Protein AF-A0A5K0Y2G5-F1 (afdb_monomer)

Mean predicted aligned error: 12.76 Å

Sequence (50 aa):
MASSIAHITSNQKFPYPSTLNVDNFVSVKLSQTNFLLWKTQVLCLIESQH

Secondary structure (DSSP, 8-state):
-----------------TT--GGGT--S---TTTHHHHHHHHHHHHHTT-

Structure (mmCIF, N/CA/C/O backbone):
data_AF-A0A5K0Y2G5-F1
#
_entry.id   AF-A0A5K0Y2G5-F1
#
loop_
_atom_site.group_PDB
_atom_site.id
_atom_site.type_symbol
_atom_site.label_atom_id
_atom_site.label_alt_id
_atom_site.label_comp_id
_atom_site.label_asym_id
_atom_site.label_entity_id
_atom_site.label_seq_id
_atom_site.pdbx_PDB_ins_code
_atom_site.Cartn_x
_atom_site.Cartn_y
_atom_site.Cartn_z
_atom_site.occupancy
_atom_site.B_iso_or_equiv
_atom_site.auth_seq_id
_atom_site.auth_comp_id
_atom_site.auth_asym_id
_atom_site.auth_atom_id
_atom_site.pdbx_PDB_model_num
ATOM 1 N N . MET A 1 1 ? 19.094 40.970 -35.963 1.00 51.72 1 MET A N 1
ATOM 2 C CA . MET A 1 1 ? 19.161 40.544 -34.550 1.00 51.72 1 MET A CA 1
ATOM 3 C C . MET A 1 1 ? 17.752 40.608 -33.989 1.00 51.72 1 MET A C 1
ATOM 5 O O . MET A 1 1 ? 17.276 41.697 -33.713 1.00 51.72 1 MET A O 1
ATOM 9 N N . ALA A 1 2 ? 17.053 39.477 -33.921 1.00 37.62 2 ALA A N 1
ATOM 10 C CA . ALA A 1 2 ? 15.748 39.385 -33.275 1.00 37.62 2 ALA A CA 1
ATOM 11 C C . ALA A 1 2 ? 15.810 38.209 -32.300 1.00 37.62 2 ALA A C 1
ATOM 13 O O . ALA A 1 2 ? 16.048 37.069 -32.695 1.00 37.62 2 ALA A O 1
ATOM 14 N N . SER A 1 3 ? 15.701 38.546 -31.020 1.00 51.50 3 SER A N 1
ATOM 15 C CA . SER A 1 3 ? 15.646 37.619 -29.898 1.00 51.50 3 SER A CA 1
ATOM 16 C C . SER A 1 3 ? 14.444 36.691 -30.069 1.00 51.50 3 SER A C 1
ATOM 18 O O . SER A 1 3 ? 13.310 37.161 -30.130 1.00 51.50 3 SER A O 1
ATOM 20 N N . SER A 1 4 ? 14.685 35.385 -30.177 1.00 52.44 4 SER A N 1
ATOM 21 C CA . SER A 1 4 ? 13.617 34.384 -30.137 1.00 52.44 4 SER A CA 1
ATOM 22 C C . SER A 1 4 ? 13.380 34.001 -28.681 1.00 52.44 4 SER A C 1
ATOM 24 O O . SER A 1 4 ? 14.018 33.099 -28.145 1.00 52.44 4 SER A O 1
ATOM 26 N N . ILE A 1 5 ? 12.488 34.741 -28.027 1.00 70.56 5 ILE A N 1
ATOM 27 C CA . ILE A 1 5 ? 11.875 34.335 -26.763 1.00 70.56 5 ILE A CA 1
ATOM 28 C C . ILE A 1 5 ? 10.630 33.530 -27.124 1.00 70.56 5 ILE A C 1
ATOM 30 O O . ILE A 1 5 ? 9.725 34.087 -27.737 1.00 70.56 5 ILE A O 1
ATOM 34 N N . ALA A 1 6 ? 10.624 32.251 -26.741 1.00 52.97 6 ALA A N 1
ATOM 35 C CA . ALA A 1 6 ? 9.491 31.336 -26.524 1.00 52.97 6 ALA A CA 1
ATOM 36 C C . ALA A 1 6 ? 9.946 29.928 -26.951 1.00 52.97 6 ALA A C 1
ATOM 38 O O . ALA A 1 6 ? 10.504 29.752 -28.022 1.00 52.97 6 ALA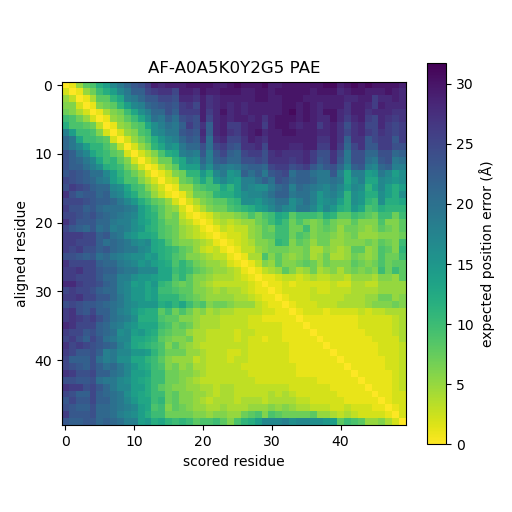 A O 1
ATOM 39 N N . HIS A 1 7 ? 9.801 28.865 -26.171 1.00 47.28 7 HIS A N 1
ATOM 40 C CA . HIS A 1 7 ? 8.655 28.498 -25.359 1.00 47.28 7 HIS A CA 1
ATOM 41 C C . HIS A 1 7 ? 9.191 27.553 -24.272 1.00 47.28 7 HIS A C 1
ATOM 43 O O . HIS A 1 7 ? 9.671 26.463 -24.587 1.00 47.28 7 HIS A O 1
ATOM 49 N N . ILE A 1 8 ? 9.135 27.946 -22.997 1.00 56.59 8 ILE A N 1
ATOM 50 C CA . ILE A 1 8 ? 9.387 27.017 -21.889 1.00 56.59 8 ILE A CA 1
ATOM 51 C C . ILE A 1 8 ? 8.151 26.118 -21.826 1.00 56.59 8 ILE A C 1
ATOM 53 O O . ILE A 1 8 ? 7.187 26.395 -21.115 1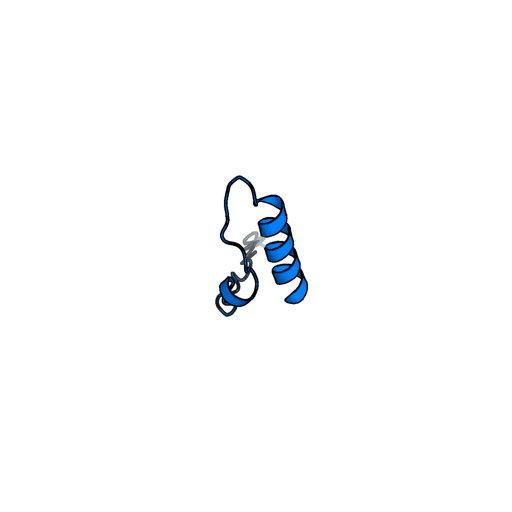.00 56.59 8 ILE A O 1
ATOM 57 N N . THR A 1 9 ? 8.112 25.079 -22.656 1.00 53.75 9 THR A N 1
ATOM 58 C CA . THR A 1 9 ? 7.136 24.008 -22.482 1.00 53.75 9 THR A CA 1
ATOM 59 C C . THR A 1 9 ? 7.591 23.231 -21.259 1.00 53.75 9 THR A C 1
ATOM 61 O O . THR A 1 9 ? 8.411 22.320 -21.335 1.00 53.75 9 THR A O 1
ATOM 64 N N . SER A 1 10 ? 7.085 23.638 -20.095 1.00 57.12 10 SER A N 1
ATOM 65 C CA . SER A 1 10 ? 7.024 22.778 -18.919 1.00 57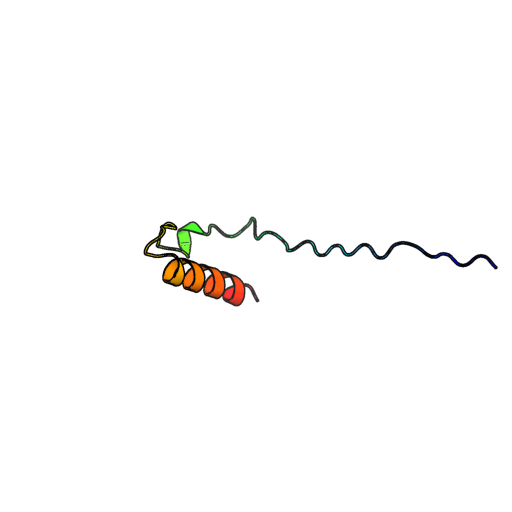.12 10 SER A CA 1
ATOM 66 C C . SER A 1 10 ? 6.129 21.593 -19.281 1.00 57.12 10 SER A C 1
ATOM 68 O O . SER A 1 10 ? 4.946 21.530 -18.960 1.00 57.12 10 SER A O 1
ATOM 70 N N . ASN A 1 11 ? 6.695 20.650 -20.030 1.00 55.91 11 ASN A N 1
ATOM 71 C CA . ASN A 1 11 ? 6.122 19.343 -20.255 1.00 55.91 11 ASN A CA 1
ATOM 72 C C . ASN A 1 11 ? 6.448 18.512 -19.010 1.00 55.91 11 ASN A C 1
ATOM 74 O O . ASN A 1 11 ? 7.077 17.461 -19.094 1.00 55.91 11 ASN A O 1
ATOM 78 N N . GLN A 1 12 ? 6.038 18.994 -17.830 1.00 55.91 12 GLN A N 1
ATOM 79 C CA . GLN A 1 12 ? 5.927 18.168 -16.633 1.00 55.91 12 GLN A CA 1
ATOM 80 C C . GLN A 1 12 ? 4.728 17.242 -16.836 1.00 55.91 12 GLN A C 1
ATOM 82 O O . GLN A 1 12 ? 3.716 17.294 -16.141 1.00 55.91 12 GLN A O 1
ATOM 87 N N . LYS A 1 13 ? 4.834 16.392 -17.858 1.00 52.84 13 LYS A N 1
ATOM 88 C CA . LYS A 1 13 ? 4.041 15.193 -17.969 1.00 52.84 13 LYS A CA 1
ATOM 89 C C . LYS A 1 13 ? 4.540 14.337 -16.825 1.00 52.84 13 LYS A C 1
ATOM 91 O O . LYS A 1 13 ? 5.526 13.635 -16.988 1.00 52.84 13 LYS A O 1
ATOM 96 N N . PHE A 1 14 ? 3.904 14.439 -15.660 1.00 52.56 14 PHE A N 1
ATOM 97 C CA . PHE A 1 14 ? 3.913 13.316 -14.737 1.00 52.56 14 PHE A CA 1
ATOM 98 C C . PHE A 1 14 ? 3.440 12.143 -15.593 1.00 52.56 14 PHE A C 1
ATOM 100 O O . PHE A 1 14 ? 2.300 12.196 -16.077 1.00 52.56 14 PHE A O 1
ATOM 107 N N . PRO A 1 15 ? 4.315 11.182 -15.939 1.00 60.75 15 PRO A N 1
ATOM 108 C CA . PRO A 1 15 ? 3.885 10.051 -16.724 1.00 60.75 15 PRO A CA 1
ATOM 109 C C . PRO A 1 15 ? 2.932 9.324 -15.795 1.00 60.75 15 PRO A C 1
ATOM 111 O O . PRO A 1 15 ? 3.361 8.687 -14.841 1.00 60.75 15 PRO A O 1
ATOM 114 N N . TYR A 1 16 ? 1.629 9.530 -15.987 1.00 54.91 16 TYR A N 1
ATOM 115 C CA . TYR A 1 16 ? 0.631 8.759 -15.274 1.00 54.91 16 TYR A CA 1
ATOM 116 C C . TYR A 1 16 ? 1.005 7.309 -15.568 1.00 54.91 16 TYR A C 1
ATOM 118 O O . TYR A 1 16 ? 1.059 6.967 -16.755 1.00 54.91 16 TYR A O 1
ATOM 126 N N . PRO A 1 17 ? 1.389 6.503 -14.566 1.00 60.88 17 PRO A N 1
ATOM 127 C CA . PRO A 1 17 ? 1.923 5.182 -14.830 1.00 60.88 17 PRO A CA 1
ATOM 128 C C . PRO A 1 17 ? 0.764 4.305 -15.297 1.00 60.88 17 PRO A C 1
ATOM 130 O O . PRO A 1 17 ? 0.091 3.646 -14.514 1.00 60.88 17 PRO A O 1
ATOM 133 N N . SER A 1 18 ? 0.490 4.339 -16.599 1.00 63.81 18 SER A N 1
ATOM 134 C CA . SER A 1 18 ? -0.599 3.608 -17.247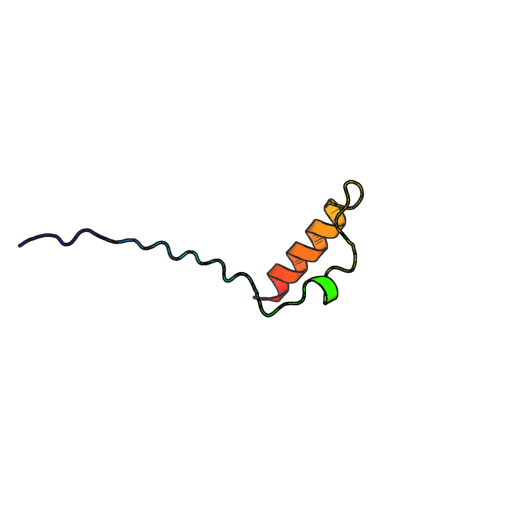 1.00 63.81 18 SER A CA 1
ATOM 135 C C . SER A 1 18 ? -0.308 2.111 -17.360 1.00 63.81 18 SER A C 1
ATOM 137 O O . SER A 1 18 ? -1.167 1.352 -17.792 1.00 63.81 18 SER A O 1
ATOM 139 N N . THR A 1 19 ? 0.899 1.683 -16.983 1.00 66.06 19 THR A N 1
ATOM 140 C CA . THR A 1 19 ? 1.335 0.284 -16.944 1.00 66.06 19 THR A CA 1
ATOM 141 C C . THR A 1 19 ? 1.165 -0.369 -15.571 1.00 66.06 19 THR A C 1
ATOM 143 O O . THR A 1 19 ? 1.294 -1.588 -15.477 1.00 66.06 19 THR A O 1
ATOM 146 N N . LEU A 1 20 ? 0.864 0.392 -14.510 1.00 70.38 20 LEU A N 1
ATOM 147 C CA . LEU A 1 20 ? 0.716 -0.154 -13.159 1.00 70.38 20 LEU A CA 1
ATOM 148 C C . LEU A 1 20 ? -0.748 -0.342 -12.791 1.00 70.38 20 LEU A C 1
ATOM 150 O O . LEU A 1 20 ? -1.495 0.617 -12.599 1.00 70.38 20 LEU A O 1
ATOM 154 N N . ASN A 1 21 ? -1.135 -1.602 -12.612 1.00 74.94 21 ASN A N 1
ATOM 155 C CA . ASN A 1 21 ? -2.403 -1.929 -11.983 1.00 74.94 21 ASN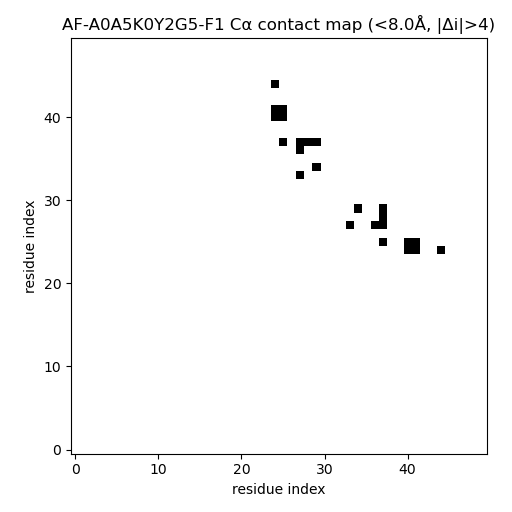 A CA 1
ATOM 156 C C . ASN A 1 21 ? -2.304 -1.648 -10.477 1.00 74.94 21 ASN A C 1
ATOM 158 O O . ASN A 1 21 ? -1.801 -2.480 -9.724 1.00 74.94 21 ASN A O 1
ATOM 162 N N . VAL A 1 22 ? -2.771 -0.474 -10.043 1.00 72.88 22 VAL A N 1
ATOM 163 C CA . VAL A 1 22 ? -2.738 -0.034 -8.632 1.00 72.88 22 VAL A CA 1
ATOM 164 C C . VAL A 1 22 ? -3.444 -1.034 -7.707 1.00 72.88 22 VAL A C 1
ATOM 166 O O . VAL A 1 22 ? -3.022 -1.209 -6.568 1.00 72.88 22 VAL A O 1
ATOM 169 N N . ASP A 1 23 ? -4.448 -1.753 -8.217 1.00 72.56 23 ASP A N 1
ATOM 170 C CA . ASP A 1 23 ? -5.181 -2.807 -7.498 1.00 72.56 23 ASP A CA 1
ATOM 171 C C . ASP A 1 23 ? -4.273 -3.952 -7.004 1.00 72.56 23 ASP A C 1
ATOM 173 O O . ASP A 1 23 ? -4.520 -4.541 -5.957 1.00 72.56 23 ASP A O 1
ATOM 177 N N . ASN A 1 24 ? -3.164 -4.236 -7.701 1.00 74.00 24 ASN A N 1
ATOM 178 C CA . ASN A 1 24 ? -2.221 -5.275 -7.269 1.00 74.00 24 ASN A CA 1
ATOM 179 C C . ASN A 1 24 ? -1.336 -4.834 -6.089 1.00 74.00 24 ASN A C 1
ATOM 181 O O . ASN A 1 24 ? -0.721 -5.680 -5.445 1.00 74.00 24 ASN A O 1
ATOM 185 N N . PHE A 1 25 ? -1.246 -3.530 -5.815 1.00 72.50 25 PHE A N 1
ATOM 186 C CA . PHE A 1 25 ? -0.299 -2.958 -4.849 1.00 72.50 25 PHE A CA 1
ATOM 187 C C . PHE A 1 25 ? -0.984 -2.263 -3.671 1.00 72.50 25 PHE A C 1
ATOM 189 O O . PHE A 1 25 ? -0.434 -2.205 -2.573 1.00 72.50 25 PHE A O 1
ATOM 196 N N . VAL A 1 26 ? -2.194 -1.750 -3.881 1.00 78.19 26 VAL A N 1
ATOM 197 C CA . VAL A 1 26 ? -3.003 -1.106 -2.850 1.00 78.19 26 VAL A CA 1
ATOM 198 C C . VAL A 1 26 ? -4.130 -2.063 -2.479 1.00 78.19 26 VAL A C 1
ATOM 200 O O . VAL A 1 26 ? -5.200 -2.045 -3.077 1.00 78.19 26 VAL A O 1
ATOM 203 N N . SER A 1 27 ? -3.901 -2.912 -1.475 1.00 78.19 27 SER A N 1
ATOM 204 C CA . SER A 1 27 ? -4.888 -3.918 -1.042 1.00 78.19 27 SER A CA 1
ATOM 205 C C . SER A 1 27 ? -6.122 -3.321 -0.349 1.00 78.19 27 SER A C 1
ATOM 207 O O . SER A 1 27 ? -7.046 -4.050 0.009 1.00 78.19 27 SER A O 1
ATOM 209 N N . VAL A 1 28 ? -6.137 -2.007 -0.100 1.00 82.12 28 VAL A N 1
ATOM 210 C CA . VAL A 1 28 ? -7.197 -1.317 0.640 1.00 82.12 28 VAL A CA 1
ATOM 211 C C . VAL A 1 28 ? -7.883 -0.292 -0.254 1.00 82.12 28 VAL A C 1
ATOM 213 O O . VAL A 1 28 ? -7.273 0.674 -0.698 1.00 82.12 28 VAL A O 1
ATOM 216 N N . LYS A 1 29 ? -9.192 -0.442 -0.466 1.00 85.44 29 LYS A N 1
ATOM 217 C CA . LYS A 1 29 ? -9.992 0.576 -1.155 1.00 85.44 29 LYS A CA 1
ATOM 218 C C . LYS A 1 29 ? -10.112 1.834 -0.291 1.00 85.44 29 LYS A C 1
ATOM 220 O O . LYS A 1 29 ? -10.413 1.734 0.900 1.00 85.44 29 LYS A O 1
ATOM 225 N N . LEU A 1 30 ? -9.919 3.007 -0.898 1.00 88.38 30 LEU A N 1
ATOM 226 C CA . LEU A 1 30 ? -9.986 4.292 -0.201 1.00 88.38 30 LEU A CA 1
ATOM 227 C C . LEU A 1 30 ? -11.343 4.487 0.494 1.00 88.38 30 LEU A C 1
ATOM 229 O O . LEU A 1 30 ? -12.404 4.407 -0.126 1.00 88.38 30 LEU A O 1
ATOM 233 N N . SER A 1 31 ? -11.278 4.793 1.783 1.00 90.00 31 SER A N 1
ATOM 234 C CA . SER A 1 31 ? -12.386 5.175 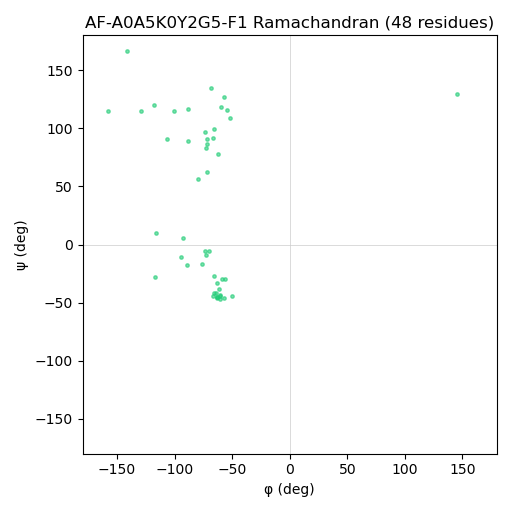2.643 1.00 90.00 31 SER A CA 1
ATOM 235 C C . SER A 1 31 ? -11.937 6.273 3.608 1.00 90.00 31 SER A C 1
ATOM 237 O O . SER A 1 31 ? -10.750 6.549 3.795 1.00 90.00 31 SER A O 1
ATOM 239 N N . GLN A 1 32 ? -12.906 6.906 4.260 1.00 91.06 32 GLN A N 1
ATOM 240 C CA . GLN A 1 32 ? -12.642 8.001 5.186 1.00 91.06 32 GLN A CA 1
ATOM 241 C C . GLN A 1 32 ? -11.870 7.553 6.438 1.00 91.06 32 GLN A C 1
ATOM 243 O O . GLN A 1 32 ? -11.120 8.336 7.012 1.00 91.06 32 GLN A O 1
ATOM 248 N N . THR A 1 33 ? -12.008 6.287 6.839 1.00 95.06 33 THR A N 1
ATOM 249 C CA . THR A 1 33 ? -11.345 5.730 8.027 1.00 95.06 33 THR A CA 1
ATOM 250 C C . THR A 1 33 ? -9.965 5.149 7.731 1.00 95.06 33 THR A C 1
ATOM 252 O O . THR A 1 33 ? -9.176 4.972 8.655 1.00 95.06 33 THR A O 1
ATOM 255 N N . ASN A 1 34 ? -9.647 4.867 6.463 1.00 91.44 34 ASN A N 1
ATOM 256 C CA . ASN A 1 34 ? -8.395 4.215 6.068 1.00 91.44 34 ASN A CA 1
ATOM 257 C C . ASN A 1 34 ? -7.482 5.095 5.196 1.00 91.44 34 ASN A C 1
ATOM 259 O O . ASN A 1 34 ? -6.468 4.607 4.697 1.00 91.44 34 ASN A O 1
ATOM 263 N N . PHE A 1 35 ? -7.801 6.386 5.050 1.00 92.81 35 PHE A N 1
ATOM 264 C CA . 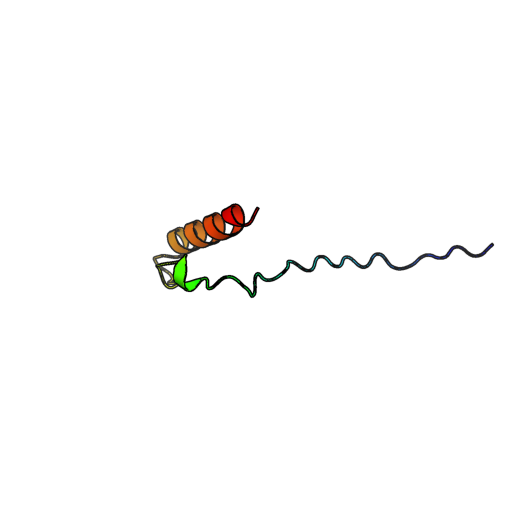PHE A 1 35 ? -7.063 7.326 4.201 1.00 92.81 35 PHE A CA 1
ATOM 265 C C . PHE A 1 35 ? -5.551 7.318 4.451 1.00 92.81 35 PHE A C 1
ATOM 267 O O . PHE A 1 35 ? -4.775 7.304 3.499 1.00 92.81 35 PHE A O 1
ATOM 274 N N . LEU A 1 36 ? -5.121 7.304 5.717 1.00 94.31 36 LEU A N 1
ATOM 275 C CA . LEU A 1 36 ? -3.695 7.302 6.057 1.00 94.31 36 LEU A CA 1
ATOM 276 C C . LEU A 1 36 ? -2.991 6.042 5.542 1.00 94.31 36 LEU A C 1
ATOM 278 O O . LEU A 1 36 ? -1.937 6.147 4.923 1.00 94.31 36 LEU A O 1
ATOM 282 N N . LEU A 1 37 ? -3.600 4.871 5.737 1.00 92.00 37 LEU A N 1
ATOM 283 C CA . LEU A 1 37 ? -3.053 3.598 5.271 1.00 92.00 37 LEU A CA 1
ATOM 284 C C . LEU A 1 37 ? -3.030 3.526 3.740 1.00 92.00 37 LEU A C 1
ATOM 286 O O . LEU A 1 37 ? -2.014 3.151 3.156 1.00 92.00 37 LEU A O 1
ATOM 290 N N . TRP A 1 38 ? -4.121 3.944 3.094 1.00 92.00 38 TRP A N 1
ATOM 291 C CA . TRP A 1 38 ? -4.206 4.046 1.638 1.00 92.00 38 TRP A CA 1
ATOM 292 C C . TRP A 1 38 ? -3.108 4.960 1.076 1.00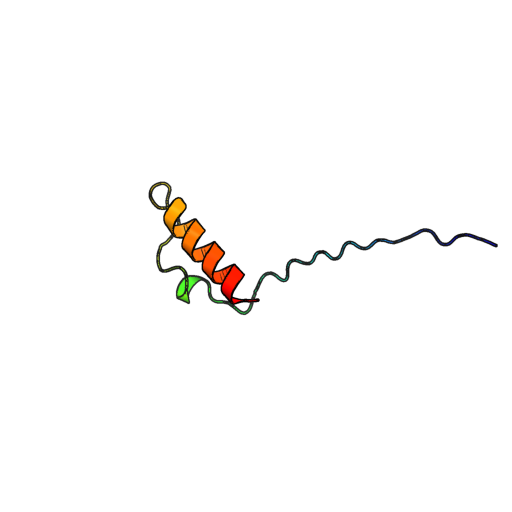 92.00 38 TRP A C 1
ATOM 294 O O . TRP A 1 38 ? -2.394 4.582 0.149 1.00 92.00 38 TRP A O 1
ATOM 304 N N . LYS A 1 39 ? -2.908 6.137 1.687 1.00 90.25 39 LYS A N 1
ATOM 305 C CA . LYS A 1 39 ? -1.874 7.099 1.288 1.00 90.25 39 LYS A CA 1
ATOM 306 C C . LYS A 1 39 ? -0.474 6.498 1.408 1.00 90.25 39 LYS A C 1
ATOM 308 O O . LYS A 1 39 ? 0.325 6.672 0.494 1.00 90.25 39 LYS A O 1
ATOM 313 N N . THR A 1 40 ? -0.177 5.786 2.495 1.00 92.75 40 THR A N 1
ATOM 314 C CA . THR A 1 40 ? 1.114 5.105 2.669 1.00 92.75 40 THR A CA 1
ATOM 315 C C . THR A 1 40 ? 1.360 4.066 1.575 1.00 92.75 40 THR A C 1
ATOM 317 O O . THR A 1 40 ? 2.448 4.044 1.005 1.00 92.75 40 THR A O 1
ATOM 320 N N . GLN A 1 41 ? 0.359 3.248 1.231 1.00 89.81 41 GLN A N 1
ATOM 321 C CA . GLN A 1 41 ? 0.494 2.245 0.166 1.00 89.81 41 GLN A CA 1
ATOM 322 C C . GLN A 1 41 ? 0.730 2.887 -1.210 1.00 89.81 41 GLN A C 1
ATOM 324 O O . GLN A 1 41 ? 1.601 2.443 -1.954 1.00 89.81 41 GLN A O 1
ATOM 329 N N . VAL A 1 42 ? 0.013 3.969 -1.528 1.00 87.62 42 VAL A N 1
ATOM 330 C CA . VAL A 1 42 ? 0.200 4.710 -2.788 1.00 87.62 42 VAL A CA 1
ATOM 331 C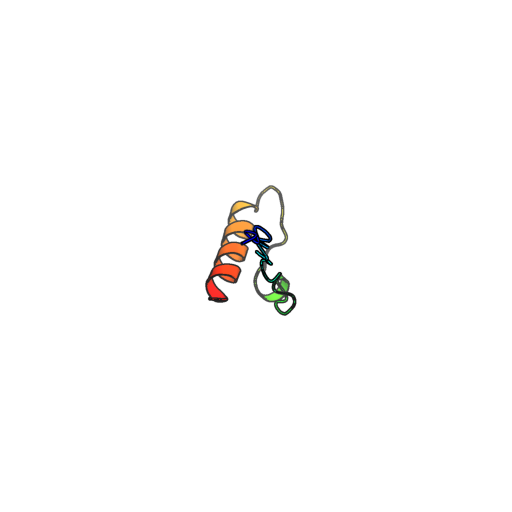 C . VAL A 1 42 ? 1.578 5.375 -2.858 1.00 87.62 42 VAL A C 1
ATOM 333 O O . VAL A 1 42 ? 2.219 5.323 -3.903 1.00 87.62 42 VAL A O 1
ATOM 336 N N . LEU A 1 43 ? 2.060 5.974 -1.764 1.00 89.25 43 LEU A N 1
ATOM 337 C CA . LEU A 1 43 ? 3.396 6.579 -1.724 1.00 89.25 43 LEU A CA 1
ATOM 338 C C . LEU A 1 43 ? 4.495 5.533 -1.928 1.00 89.25 43 LEU A C 1
ATOM 340 O O . LEU A 1 43 ? 5.368 5.736 -2.763 1.00 89.25 43 LEU A O 1
ATOM 344 N N . CYS A 1 44 ? 4.402 4.392 -1.242 1.00 87.94 44 CYS A N 1
ATOM 345 C CA . CYS A 1 44 ? 5.362 3.298 -1.385 1.00 87.94 44 CYS A CA 1
ATOM 346 C C . CYS A 1 44 ? 5.390 2.746 -2.821 1.00 87.94 44 CYS A C 1
ATOM 348 O O . CYS A 1 44 ? 6.460 2.469 -3.364 1.00 87.94 44 CYS A O 1
ATOM 350 N N . LEU A 1 45 ? 4.224 2.653 -3.473 1.00 84.62 45 LEU A N 1
ATOM 351 C CA . LEU A 1 45 ? 4.133 2.279 -4.882 1.00 84.62 45 LEU A CA 1
ATOM 352 C C . LEU A 1 45 ? 4.880 3.271 -5.780 1.00 84.62 45 LEU A C 1
ATOM 354 O O . LEU A 1 45 ? 5.642 2.836 -6.635 1.00 84.62 45 LEU A O 1
ATOM 358 N N . ILE A 1 46 ? 4.675 4.578 -5.583 1.00 83.94 46 ILE A N 1
ATOM 359 C CA . ILE A 1 46 ? 5.333 5.635 -6.368 1.00 83.94 46 ILE A CA 1
ATOM 360 C C . ILE A 1 46 ? 6.851 5.598 -6.164 1.00 83.94 46 ILE A C 1
ATOM 362 O O . ILE A 1 46 ? 7.594 5.660 -7.140 1.00 83.94 46 ILE A O 1
ATOM 366 N N . GLU A 1 47 ? 7.308 5.468 -4.918 1.00 85.00 47 GLU A N 1
ATOM 367 C CA . GLU A 1 47 ? 8.734 5.373 -4.579 1.00 85.00 47 GLU A CA 1
ATOM 368 C C . GLU A 1 47 ? 9.391 4.124 -5.180 1.00 85.00 47 GLU A C 1
ATOM 370 O O . GLU A 1 47 ? 10.540 4.187 -5.599 1.00 85.00 47 GLU A O 1
ATOM 375 N N . SER A 1 48 ? 8.655 3.016 -5.297 1.00 82.88 48 SER A N 1
ATOM 376 C CA . SER A 1 48 ? 9.161 1.770 -5.892 1.00 82.88 48 SER A CA 1
ATOM 377 C C . SER A 1 48 ? 9.318 1.819 -7.420 1.00 82.88 48 SER A C 1
ATOM 379 O O . SER A 1 48 ? 9.835 0.867 -7.996 1.00 82.88 48 SER A O 1
ATOM 381 N N . GLN A 1 49 ? 8.824 2.865 -8.098 1.00 74.88 49 GLN A N 1
ATOM 382 C CA . GLN A 1 49 ? 8.968 3.031 -9.556 1.00 74.88 49 GLN A CA 1
ATOM 383 C C . GLN A 1 49 ? 10.193 3.861 -9.965 1.00 74.88 49 GLN A C 1
ATOM 385 O O . GLN A 1 49 ? 10.330 4.191 -11.145 1.00 74.88 49 GLN A O 1
ATOM 390 N N . HIS A 1 50 ? 11.039 4.229 -9.003 1.00 64.94 50 HIS A N 1
ATOM 391 C CA . HIS A 1 50 ? 12.282 4.967 -9.213 1.00 64.94 50 HIS A CA 1
ATOM 392 C C . HIS A 1 50 ? 13.482 4.019 -9.179 1.00 64.94 50 HIS A C 1
ATOM 394 O O . HIS A 1 50 ? 14.403 4.230 -9.999 1.00 64.94 50 HIS A O 1
#

pLDDT: mean 73.15, std 15.81, range [37.62, 95.06]

Foldseek 3Di:
DDDDDDDPPPPPCPVPPPVDPLCVQQVDDDDPVCPVVSVVSVVVVVVVVD

Radius of gyration: 18.44 Å; Cα contacts (8 Å, |Δi|>4): 12; chains: 1; bounding box: 32×46×43 Å

Solvent-accessible surface area (backbone atoms only — not comparable to full-atom values): 3524 Å² total; per-residue (Å²): 142,78,87,84,84,79,75,91,74,80,75,78,65,72,73,73,65,84,86,60,68,58,72,83,67,40,91,56,80,84,43,93,91,43,44,69,61,39,51,52,40,53,50,53,54,60,64,71,75,111

Organism: NCBI:txid210225